Protein AF-A0A255SXK6-F1 (afdb_monomer)

Radius of gyration: 18.57 Å; Cα contacts (8 Å, |Δi|>4): 210; chains: 1; bounding box: 45×34×62 Å

Secondary structure (DSSP, 8-state):
---TTEEEEE--BTTB--GGGSHHHHT-TTTT------HHHHHHHTTSTT-GGGGGEEEETTEEEETTSPPPTT--GGG--EEEEEHHHHHHHHHHHHHHTT-HHHHHHHHHHHHHHH-TTSPPPPS---TT-------SSS-------------

Sequence (155 aa):
MNKGEVLFEIVNTTDDSPGKESLGRLHSPSGYKDICLTSSFYALLNEDPADVRLQLLEYSSKRAFVKKYQPQDGEDIMDANIPLIRLSEAYLNAAEAAVKTGDNVSAAKYLNAIVSRANPDSSAVPTRLSRGFSFHPKVRCGIVAWCATIRNTVP

Foldseek 3Di:
DPCPWQPDKDAFDPVRFPPLPAPLQCQDPVHPVPDFDDPVVVVVVVVDVQFPQVVQWDDDDPTTGGVPQDDDVPGDSRRGMDRPDTNLVVLVVQLVVCVVVVNLVSNLVSVQVNVCVRPVPDDRDDSDPDPPQDQPQPPDPDDRDGDGDDDDDDD

Structure (mmCIF, 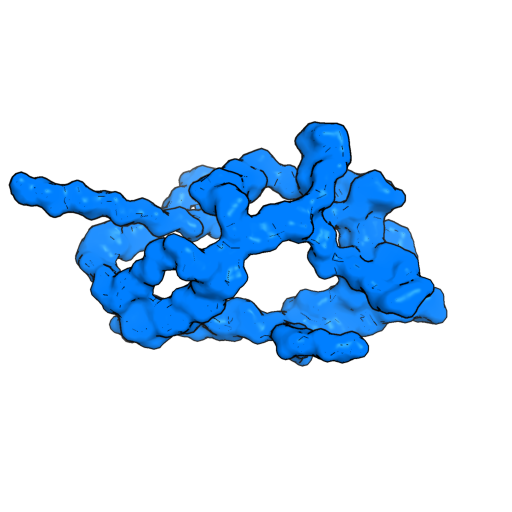N/CA/C/O backbone):
data_AF-A0A255SXK6-F1
#
_entry.id   AF-A0A255SXK6-F1
#
loop_
_atom_site.group_PDB
_atom_site.id
_atom_site.type_symbol
_atom_site.label_atom_id
_atom_site.label_alt_id
_atom_site.label_comp_id
_atom_site.label_asym_id
_atom_site.label_entity_id
_atom_site.label_seq_id
_atom_site.pdbx_PDB_ins_code
_atom_site.Cartn_x
_atom_site.Cartn_y
_atom_site.Cartn_z
_atom_site.occupancy
_atom_site.B_iso_or_equiv
_atom_site.auth_seq_id
_atom_site.auth_comp_id
_atom_site.auth_asym_id
_atom_site.auth_atom_id
_atom_site.pdbx_PDB_model_num
ATOM 1 N N . MET A 1 1 ? -1.942 -12.628 -12.446 1.00 46.41 1 MET A N 1
ATOM 2 C CA . MET A 1 1 ? -2.054 -11.634 -11.356 1.00 46.41 1 MET A CA 1
ATOM 3 C C . MET A 1 1 ? -3.493 -11.597 -10.848 1.00 46.41 1 MET A C 1
ATOM 5 O O . MET A 1 1 ? -4.373 -11.134 -11.564 1.00 46.41 1 MET A O 1
ATOM 9 N N . ASN A 1 2 ? -3.769 -12.136 -9.655 1.00 54.50 2 ASN A N 1
ATOM 10 C CA . ASN A 1 2 ? -5.079 -11.948 -9.025 1.00 54.50 2 ASN A CA 1
ATOM 11 C C . ASN A 1 2 ? -5.169 -10.486 -8.580 1.00 54.50 2 ASN A C 1
ATOM 13 O O . ASN A 1 2 ? -4.519 -10.102 -7.613 1.00 54.50 2 ASN A O 1
ATOM 17 N N . LYS A 1 3 ? -5.949 -9.671 -9.300 1.00 65.44 3 LYS A N 1
ATOM 18 C CA . LYS A 1 3 ? -6.040 -8.215 -9.078 1.00 65.44 3 LYS A CA 1
ATOM 19 C C . LYS A 1 3 ? -6.596 -7.818 -7.702 1.00 65.44 3 LYS A C 1
ATOM 21 O O . LYS A 1 3 ? -6.504 -6.652 -7.330 1.00 65.44 3 LYS A O 1
ATOM 26 N N . GLY A 1 4 ? -7.119 -8.780 -6.934 1.00 85.38 4 GLY A N 1
ATOM 27 C CA . GLY A 1 4 ? -7.458 -8.643 -5.517 1.00 85.38 4 GLY A CA 1
ATOM 28 C C . GLY A 1 4 ? -8.404 -7.474 -5.242 1.00 85.38 4 GLY A C 1
ATOM 29 O O . GLY A 1 4 ? -9.612 -7.603 -5.406 1.00 85.38 4 GLY A O 1
ATOM 30 N N . GLU A 1 5 ? -7.841 -6.340 -4.817 1.00 92.75 5 GLU A N 1
ATOM 31 C CA . GLU A 1 5 ? -8.562 -5.128 -4.406 1.00 92.75 5 GLU A CA 1
ATOM 32 C C . GLU A 1 5 ? -8.451 -3.937 -5.381 1.00 92.75 5 GLU A C 1
ATOM 34 O O . GLU A 1 5 ? -8.935 -2.852 -5.057 1.00 92.75 5 GLU A O 1
ATOM 39 N N . VAL A 1 6 ? -7.799 -4.076 -6.538 1.00 94.31 6 VAL A N 1
ATOM 40 C CA . VAL A 1 6 ? -7.602 -2.961 -7.482 1.00 94.31 6 VAL A CA 1
ATOM 41 C C . VAL A 1 6 ? -8.828 -2.805 -8.387 1.00 94.31 6 VAL A C 1
ATOM 43 O O . VAL A 1 6 ? -9.173 -3.719 -9.130 1.00 94.31 6 VAL A O 1
ATOM 46 N N . LEU A 1 7 ? -9.486 -1.642 -8.319 1.00 94.44 7 LEU A N 1
ATOM 47 C CA . LEU A 1 7 ? -10.679 -1.311 -9.112 1.00 94.44 7 LEU A CA 1
ATOM 48 C C . LEU A 1 7 ? -10.321 -0.577 -10.408 1.00 94.44 7 LEU A C 1
ATOM 50 O O . LEU A 1 7 ? -10.966 -0.787 -11.431 1.00 94.44 7 LEU A O 1
ATOM 54 N N . PHE A 1 8 ? -9.293 0.271 -10.364 1.00 95.44 8 PHE A N 1
ATOM 55 C CA . PHE A 1 8 ? -8.752 0.949 -11.537 1.00 95.44 8 PHE A CA 1
ATOM 56 C C . PHE A 1 8 ? -7.228 1.021 -11.449 1.00 95.44 8 PHE A C 1
ATOM 58 O O . PHE A 1 8 ? -6.671 1.336 -10.395 1.00 95.44 8 PHE A O 1
ATOM 65 N N . GLU A 1 9 ? -6.567 0.709 -12.557 1.00 94.62 9 GLU A N 1
ATOM 66 C CA . GLU A 1 9 ? -5.125 0.511 -12.659 1.00 94.62 9 GLU A CA 1
ATOM 67 C C . GLU A 1 9 ? -4.628 1.120 -13.970 1.00 94.62 9 GLU A C 1
ATOM 69 O O . GLU A 1 9 ? -5.223 0.870 -15.019 1.00 94.62 9 GLU A O 1
ATOM 74 N N . ILE A 1 10 ? -3.542 1.892 -13.913 1.00 94.75 10 ILE A N 1
ATOM 75 C CA . ILE A 1 10 ? -2.784 2.261 -15.113 1.00 94.75 10 ILE A CA 1
ATOM 76 C C . ILE A 1 10 ? -1.810 1.123 -15.381 1.00 94.75 10 ILE A C 1
ATOM 78 O O . ILE A 1 10 ? -1.005 0.785 -14.506 1.00 94.75 10 ILE A O 1
ATOM 82 N N . VAL A 1 11 ? -1.934 0.531 -16.568 1.00 94.00 11 VAL A N 1
ATOM 83 C CA . VAL A 1 11 ? -1.091 -0.578 -16.998 1.00 94.00 11 VAL A CA 1
ATOM 84 C C . VAL A 1 11 ? 0.132 -0.024 -17.709 1.00 94.00 11 VAL A C 1
ATOM 86 O O . VAL A 1 11 ? -0.016 0.678 -18.703 1.00 94.00 11 VAL A O 1
ATOM 89 N N . ASN A 1 12 ? 1.305 -0.359 -17.193 1.00 93.75 12 ASN A N 1
ATOM 90 C CA . ASN A 1 12 ? 2.591 -0.112 -17.826 1.00 93.75 12 ASN A CA 1
ATOM 91 C C . ASN A 1 12 ? 3.160 -1.464 -18.265 1.00 93.75 12 ASN A C 1
ATOM 93 O O . ASN A 1 12 ? 2.879 -2.484 -17.635 1.00 93.75 12 ASN A O 1
ATOM 97 N N . THR A 1 13 ? 3.919 -1.468 -19.356 1.00 92.25 13 THR A N 1
ATOM 98 C CA . THR A 1 13 ? 4.619 -2.661 -19.850 1.00 92.25 13 THR A CA 1
ATOM 99 C C . THR A 1 13 ? 6.007 -2.263 -20.319 1.00 92.25 13 THR A C 1
ATOM 101 O O . THR A 1 13 ? 6.249 -1.086 -20.578 1.00 92.25 13 THR A O 1
ATOM 104 N N . THR A 1 14 ? 6.909 -3.223 -20.499 1.00 91.50 14 THR A N 1
ATOM 105 C CA . THR A 1 14 ? 8.251 -2.920 -21.027 1.00 91.50 14 THR A CA 1
ATOM 106 C C . THR A 1 14 ? 8.232 -2.284 -22.427 1.00 91.50 14 THR A C 1
ATOM 108 O O . THR A 1 14 ? 9.083 -1.445 -22.723 1.00 91.50 14 THR A O 1
ATOM 111 N N . ASP A 1 15 ? 7.250 -2.621 -23.272 1.00 91.94 15 ASP A N 1
ATOM 112 C CA . ASP A 1 15 ? 7.115 -2.048 -24.621 1.00 91.94 15 ASP A CA 1
ATOM 113 C C . ASP A 1 15 ? 6.484 -0.640 -24.621 1.00 91.94 15 ASP A C 1
ATOM 115 O O . ASP A 1 15 ? 6.718 0.142 -25.543 1.00 91.94 15 ASP A O 1
ATOM 119 N N . ASP A 1 16 ? 5.717 -0.303 -23.581 1.00 91.50 16 ASP A N 1
ATOM 120 C CA . ASP A 1 16 ? 5.080 1.005 -23.372 1.00 91.50 16 ASP A CA 1
ATOM 121 C C . ASP A 1 16 ? 5.450 1.543 -21.984 1.00 91.50 16 ASP A C 1
ATOM 123 O O . ASP A 1 16 ? 4.630 1.660 -21.066 1.00 91.50 16 ASP A O 1
ATOM 127 N N . SER A 1 17 ? 6.756 1.756 -21.809 1.00 91.50 17 SER A N 1
ATOM 128 C CA . SER A 1 17 ? 7.339 2.090 -20.517 1.00 91.50 17 SER A CA 1
ATOM 129 C C . SER A 1 17 ? 7.187 3.582 -20.196 1.00 91.50 17 SER A C 1
ATOM 131 O O . SER A 1 17 ? 7.582 4.434 -21.001 1.00 91.50 17 SER A O 1
ATOM 133 N N . PRO A 1 18 ? 6.754 3.942 -18.972 1.00 92.75 18 PRO A N 1
ATOM 134 C CA . PRO A 1 18 ? 6.781 5.325 -18.490 1.00 92.75 18 PRO A CA 1
ATOM 135 C C . PRO A 1 18 ? 8.211 5.844 -18.234 1.00 92.75 18 PRO A C 1
ATOM 137 O O . PRO A 1 18 ? 8.402 7.024 -17.929 1.00 92.75 18 PRO A O 1
ATOM 140 N N . GLY A 1 19 ? 9.232 4.988 -18.338 1.00 92.38 19 GLY A N 1
ATOM 141 C CA . GLY A 1 19 ? 10.626 5.370 -18.170 1.00 92.38 19 GLY A CA 1
ATOM 142 C C . GLY A 1 19 ? 11.040 5.582 -16.711 1.00 92.38 19 GLY A C 1
ATOM 143 O O . GLY A 1 19 ? 10.383 5.174 -15.756 1.00 92.38 19 GLY A O 1
ATOM 144 N N . LYS A 1 20 ? 12.187 6.239 -16.522 1.00 92.44 20 LYS A N 1
ATOM 145 C CA . LYS A 1 20 ? 12.849 6.342 -15.208 1.00 92.44 20 LYS A CA 1
ATOM 146 C C . LYS A 1 20 ? 12.164 7.291 -14.221 1.00 92.44 20 LYS A C 1
ATOM 148 O O . LYS A 1 20 ? 12.500 7.251 -13.045 1.00 92.44 20 LYS A O 1
ATOM 153 N N . GLU A 1 21 ? 11.209 8.094 -14.676 1.00 94.19 21 GLU A N 1
ATOM 154 C CA . GLU A 1 21 ? 10.413 8.989 -13.822 1.00 94.19 21 GLU A CA 1
ATOM 155 C C . GLU A 1 21 ? 9.117 8.326 -13.326 1.00 94.19 21 GLU A C 1
ATOM 157 O O . GLU A 1 21 ? 8.226 8.988 -12.792 1.00 94.19 21 GLU A O 1
ATOM 162 N N . SER A 1 22 ? 8.974 7.010 -13.501 1.00 94.69 22 SER A N 1
ATOM 163 C CA . SER A 1 22 ? 7.812 6.290 -13.000 1.00 94.69 22 SER A CA 1
ATOM 164 C C . SER A 1 22 ? 7.793 6.207 -11.474 1.00 94.69 22 SER A C 1
ATOM 166 O O . SER A 1 22 ? 8.823 6.253 -10.792 1.00 94.69 22 SER A O 1
ATOM 168 N N . LEU A 1 23 ? 6.598 6.028 -10.909 1.00 94.31 23 LEU A N 1
ATOM 169 C CA . LEU A 1 23 ? 6.417 5.985 -9.458 1.00 94.31 23 LEU A CA 1
ATOM 170 C C . LEU A 1 23 ? 7.216 4.859 -8.788 1.00 94.31 23 LEU A C 1
ATOM 172 O O . LEU A 1 23 ? 7.717 5.058 -7.680 1.00 94.31 23 LEU A O 1
ATOM 176 N N . GLY A 1 24 ? 7.398 3.719 -9.463 1.00 93.94 24 GLY A N 1
ATOM 177 C CA . GLY A 1 24 ? 8.253 2.640 -8.972 1.00 93.94 24 GLY A CA 1
ATOM 178 C C . GLY A 1 24 ? 9.709 3.068 -8.839 1.00 93.94 24 GLY A C 1
ATOM 179 O O . GLY A 1 24 ? 10.320 2.871 -7.786 1.00 93.94 24 GLY A O 1
ATOM 180 N N . ARG A 1 25 ? 10.263 3.739 -9.854 1.00 93.69 25 ARG A N 1
ATOM 181 C CA . ARG A 1 25 ? 11.657 4.197 -9.830 1.00 93.69 25 ARG A CA 1
ATOM 182 C C . ARG A 1 25 ? 11.882 5.348 -8.846 1.00 93.69 25 ARG A C 1
ATOM 184 O O . ARG A 1 25 ? 12.897 5.355 -8.145 1.00 93.69 25 ARG A O 1
ATOM 191 N N . LEU A 1 26 ? 10.931 6.276 -8.741 1.00 95.69 26 LEU A N 1
ATOM 192 C CA . LEU A 1 26 ? 10.986 7.405 -7.804 1.00 95.69 26 LEU A CA 1
ATOM 193 C C . LEU A 1 26 ? 10.940 6.955 -6.335 1.00 95.69 26 LEU A C 1
ATOM 195 O O . LEU A 1 26 ? 11.592 7.557 -5.481 1.00 95.69 26 LEU A O 1
ATOM 199 N N . HIS A 1 27 ? 10.184 5.892 -6.041 1.00 94.44 27 HIS A N 1
ATOM 200 C CA . HIS A 1 27 ? 10.035 5.331 -4.694 1.00 94.44 27 HIS A CA 1
ATOM 201 C C . HIS A 1 27 ? 11.050 4.226 -4.379 1.00 94.44 27 HIS A C 1
ATOM 203 O O . HIS A 1 27 ? 10.986 3.648 -3.301 1.00 94.44 27 HIS A O 1
ATOM 209 N N . SER A 1 28 ? 11.976 3.892 -5.279 1.00 93.25 28 SER A N 1
ATOM 210 C CA . SER A 1 28 ? 12.915 2.790 -5.055 1.00 93.25 28 SER A CA 1
ATOM 211 C C . SER A 1 28 ? 14.255 3.274 -4.495 1.00 93.25 28 SER A C 1
ATOM 213 O O . SER A 1 28 ? 14.850 4.207 -5.047 1.00 93.25 28 SER A O 1
ATOM 215 N N . PRO A 1 29 ? 14.829 2.586 -3.489 1.00 92.19 29 PRO A N 1
ATOM 216 C CA . PRO A 1 29 ? 16.207 2.824 -3.076 1.00 92.19 29 PRO A CA 1
ATOM 217 C C . PRO A 1 29 ? 17.240 2.384 -4.124 1.00 92.19 29 PRO A C 1
ATOM 219 O O . PRO A 1 29 ? 18.380 2.837 -4.077 1.00 92.19 29 PRO A O 1
ATOM 222 N N . SER A 1 30 ? 16.871 1.536 -5.085 1.00 90.06 30 SER A N 1
ATOM 223 C CA . SER A 1 30 ? 17.692 1.230 -6.270 1.00 90.06 30 SER A CA 1
ATOM 224 C C . SER A 1 30 ? 17.395 2.138 -7.473 1.00 90.06 30 SER A C 1
ATOM 226 O O . SER A 1 30 ? 18.050 2.024 -8.510 1.00 90.06 30 SER A O 1
ATOM 228 N N . GLY A 1 31 ? 16.416 3.039 -7.337 1.00 91.12 31 GLY A N 1
ATOM 229 C CA . GLY A 1 31 ? 16.034 4.036 -8.331 1.00 91.12 31 GLY A CA 1
ATOM 230 C C . GLY A 1 31 ? 16.576 5.427 -8.009 1.00 91.12 31 GLY A C 1
ATOM 231 O O . GLY A 1 31 ? 1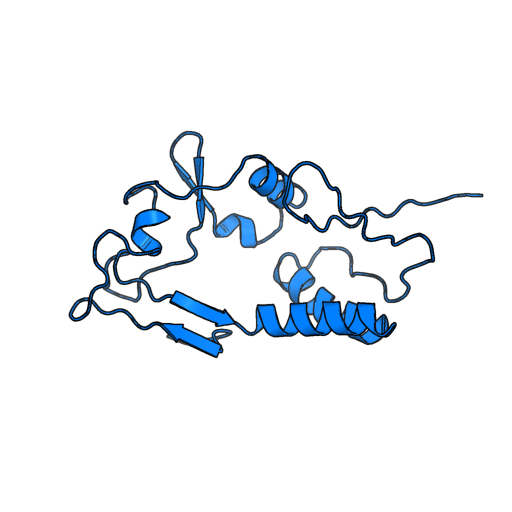7.733 5.563 -7.608 1.00 91.12 31 GLY A O 1
ATOM 232 N N . TYR A 1 32 ? 15.753 6.461 -8.199 1.00 93.69 32 TYR A N 1
ATOM 233 C CA . TYR A 1 32 ? 16.177 7.852 -7.987 1.00 93.69 32 TYR A CA 1
ATOM 234 C C . TYR A 1 32 ? 16.157 8.302 -6.528 1.00 93.69 32 TYR A C 1
ATOM 236 O O . TYR A 1 32 ? 16.842 9.261 -6.188 1.00 93.69 32 TYR A O 1
ATOM 244 N N . LYS A 1 33 ? 15.476 7.566 -5.637 1.00 93.19 33 LYS A N 1
ATOM 245 C CA . LYS A 1 33 ? 15.378 7.895 -4.201 1.00 93.19 33 LYS A CA 1
ATOM 246 C C . LYS A 1 33 ? 14.715 9.251 -3.921 1.00 93.19 33 LYS A C 1
ATOM 248 O O . LYS A 1 33 ? 14.989 9.854 -2.877 1.00 93.19 33 LYS A O 1
ATOM 253 N N . ASP A 1 34 ? 13.849 9.703 -4.820 1.00 94.44 34 ASP A N 1
ATOM 254 C CA . ASP A 1 34 ? 13.257 11.040 -4.769 1.00 94.44 34 ASP A CA 1
ATOM 255 C C . ASP A 1 34 ? 12.132 11.149 -3.745 1.00 94.44 34 ASP A C 1
ATOM 257 O O . ASP A 1 34 ? 11.985 12.179 -3.087 1.00 94.44 34 ASP A O 1
ATOM 261 N N . ILE A 1 35 ? 11.353 10.078 -3.570 1.00 94.69 35 ILE A N 1
ATOM 262 C CA . ILE A 1 35 ? 10.182 10.091 -2.695 1.00 94.69 35 ILE A CA 1
ATOM 263 C C . ILE A 1 35 ? 10.378 9.078 -1.569 1.00 94.69 35 ILE A C 1
ATOM 265 O O . ILE A 1 35 ? 10.375 7.867 -1.781 1.00 94.69 35 ILE A O 1
ATOM 269 N N . CYS A 1 36 ? 10.535 9.587 -0.347 1.00 95.31 36 CYS A N 1
ATOM 270 C CA . CYS A 1 36 ? 10.664 8.796 0.875 1.00 95.31 36 CYS A CA 1
ATOM 271 C C . CYS A 1 36 ? 9.678 9.268 1.953 1.00 95.31 36 CYS A C 1
ATOM 273 O O . CYS A 1 36 ? 9.106 10.356 1.865 1.00 95.31 36 CYS A O 1
ATOM 275 N N . LEU A 1 37 ? 9.489 8.459 2.996 1.00 95.44 37 LEU A N 1
ATOM 276 C CA . LEU A 1 37 ? 8.622 8.814 4.118 1.00 95.44 37 LEU A CA 1
ATOM 277 C C . LEU A 1 37 ? 9.169 10.018 4.889 1.00 95.44 37 LEU A C 1
ATOM 279 O O . LEU A 1 37 ? 10.378 10.173 5.076 1.00 95.44 37 LEU A O 1
ATOM 283 N N . THR A 1 38 ? 8.252 10.823 5.421 1.00 96.31 38 THR A N 1
ATOM 284 C CA . THR A 1 38 ? 8.571 11.803 6.459 1.00 96.31 38 THR A CA 1
ATOM 285 C C . THR A 1 38 ? 8.732 11.109 7.809 1.00 96.31 38 THR A C 1
ATOM 287 O O . THR A 1 38 ? 8.100 10.086 8.087 1.00 96.31 38 THR A O 1
ATOM 290 N N . SER A 1 39 ? 9.525 11.704 8.702 1.00 94.38 39 SER A N 1
ATOM 291 C CA . SER A 1 39 ? 9.718 11.165 10.053 1.00 94.38 39 SER A CA 1
ATOM 292 C C . SER A 1 39 ? 8.413 11.078 10.850 1.00 94.38 39 SER A C 1
ATOM 294 O O . SER A 1 39 ? 8.261 10.174 11.663 1.00 94.38 39 SER A O 1
ATOM 296 N N . SER A 1 40 ? 7.459 11.989 10.617 1.00 96.50 40 SER A N 1
ATOM 297 C CA . SER A 1 40 ? 6.156 11.969 11.290 1.00 96.50 40 SER A CA 1
ATOM 298 C C . SER A 1 40 ? 5.291 10.794 10.846 1.00 96.50 40 SER A C 1
ATOM 300 O O . SER A 1 40 ? 4.684 10.143 11.688 1.00 96.50 40 SER A O 1
ATOM 302 N N . PHE A 1 41 ? 5.258 10.492 9.546 1.00 95.44 41 PHE A N 1
ATOM 303 C CA . PHE A 1 41 ? 4.508 9.345 9.043 1.00 95.44 41 PHE A CA 1
ATOM 304 C C . PHE A 1 41 ? 5.173 8.022 9.434 1.00 95.44 41 PHE A C 1
ATOM 306 O O . PHE A 1 41 ? 4.487 7.076 9.807 1.00 95.44 41 PHE A O 1
ATOM 313 N N . TYR A 1 42 ? 6.508 7.977 9.435 1.00 94.00 42 TYR A N 1
ATOM 314 C CA . TYR A 1 42 ? 7.249 6.839 9.976 1.00 94.00 42 TYR A CA 1
ATOM 315 C C . TYR A 1 42 ? 6.927 6.607 11.459 1.00 94.00 42 TYR A C 1
ATOM 317 O O . T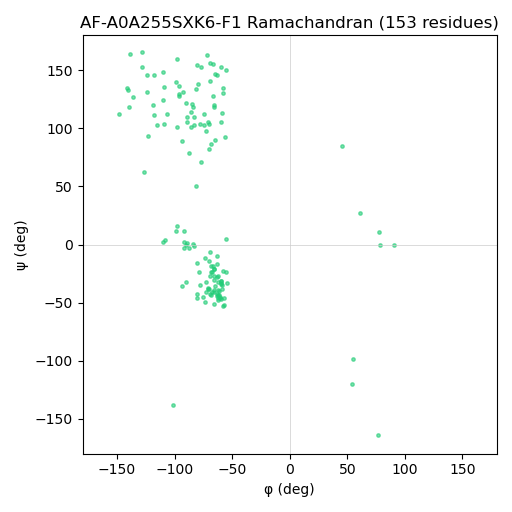YR A 1 42 ? 6.629 5.481 11.844 1.00 94.00 42 TYR A O 1
ATOM 325 N N . ALA A 1 43 ? 6.929 7.660 12.284 1.00 95.25 43 ALA A N 1
ATOM 326 C CA . ALA A 1 43 ? 6.574 7.553 13.698 1.00 95.25 43 ALA A CA 1
ATOM 327 C C . ALA A 1 43 ? 5.128 7.071 13.895 1.00 95.25 43 ALA A C 1
ATOM 329 O O . ALA A 1 43 ? 4.913 6.175 14.700 1.00 95.25 43 ALA A O 1
ATOM 330 N N . LEU A 1 44 ? 4.176 7.601 13.114 1.00 94.12 44 LEU A N 1
ATOM 331 C CA . LEU A 1 44 ? 2.773 7.172 13.138 1.00 94.12 44 LEU A CA 1
ATOM 332 C C . LEU A 1 44 ? 2.633 5.674 12.851 1.00 94.12 44 LEU A C 1
ATOM 334 O O . LEU A 1 44 ? 1.912 4.978 13.554 1.00 94.12 44 LEU A O 1
ATOM 338 N N . LEU A 1 45 ? 3.324 5.168 11.828 1.00 93.69 45 LEU A N 1
ATOM 339 C CA . LEU A 1 45 ? 3.232 3.755 11.463 1.00 93.69 45 LEU A CA 1
ATOM 340 C C . LEU A 1 45 ? 3.872 2.837 12.519 1.00 93.69 45 LEU A C 1
ATOM 342 O O . LEU A 1 45 ? 3.452 1.700 12.669 1.00 93.69 45 LEU A O 1
ATOM 346 N N . ASN A 1 46 ? 4.855 3.340 13.271 1.00 93.31 46 ASN A N 1
ATOM 347 C CA . ASN A 1 46 ? 5.501 2.611 14.366 1.00 93.31 46 ASN A CA 1
ATOM 348 C C . ASN A 1 46 ? 4.735 2.684 15.701 1.00 93.31 46 ASN A C 1
ATOM 350 O O . ASN A 1 46 ? 5.180 2.073 16.671 1.00 93.31 46 ASN A O 1
ATOM 354 N N . GLU A 1 47 ? 3.602 3.397 15.779 1.00 94.25 47 GLU A N 1
ATOM 355 C CA . GLU A 1 47 ? 2.711 3.327 16.951 1.00 94.25 47 GLU A CA 1
ATOM 356 C C . GLU A 1 47 ? 2.135 1.910 17.132 1.00 94.25 47 GLU A C 1
ATOM 358 O O . GLU A 1 47 ? 1.885 1.496 18.262 1.00 94.25 47 GLU A O 1
ATOM 363 N N . ASP A 1 48 ? 1.990 1.157 16.035 1.00 93.19 48 ASP A N 1
ATOM 364 C CA . ASP A 1 48 ? 1.627 -0.262 16.024 1.00 93.19 48 ASP A CA 1
ATOM 365 C C . ASP A 1 48 ? 2.697 -1.094 15.286 1.00 93.19 48 ASP A C 1
ATOM 367 O O . ASP A 1 48 ? 2.639 -1.248 14.064 1.00 93.19 48 ASP A O 1
ATOM 371 N N . PRO A 1 49 ? 3.687 -1.660 16.003 1.00 93.31 49 PRO A N 1
ATOM 372 C CA . PRO A 1 49 ? 4.747 -2.468 15.397 1.00 93.31 49 PRO A CA 1
ATOM 373 C C . PRO A 1 49 ? 4.265 -3.753 14.708 1.00 93.31 49 PRO A C 1
ATOM 375 O O . PRO A 1 49 ? 5.025 -4.342 13.939 1.00 93.31 49 PRO A O 1
ATOM 378 N N . ALA A 1 50 ? 3.042 -4.213 14.996 1.00 94.31 50 ALA A N 1
ATOM 379 C CA . ALA A 1 50 ? 2.452 -5.401 14.383 1.00 94.31 50 ALA A CA 1
ATOM 380 C C . ALA A 1 50 ? 1.664 -5.079 13.098 1.00 94.31 50 ALA A C 1
ATOM 382 O O . ALA A 1 50 ? 1.148 -5.989 12.449 1.00 94.31 50 ALA A O 1
ATOM 383 N N . ASP A 1 51 ? 1.595 -3.806 12.695 1.00 95.06 51 ASP A N 1
ATOM 384 C CA . ASP A 1 51 ? 0.929 -3.395 11.465 1.00 95.06 51 ASP A CA 1
ATOM 385 C C . ASP A 1 51 ? 1.651 -3.944 10.225 1.00 95.06 51 ASP A C 1
ATOM 387 O O . ASP A 1 51 ? 2.796 -3.594 9.919 1.00 95.06 51 ASP A O 1
ATOM 391 N N . VAL A 1 52 ? 0.947 -4.765 9.443 1.00 95.75 52 VAL A N 1
ATOM 392 C CA . VAL A 1 52 ? 1.471 -5.375 8.213 1.00 95.75 52 VAL A CA 1
ATOM 393 C C . VAL A 1 52 ? 1.945 -4.336 7.189 1.00 95.75 52 VAL A C 1
ATOM 395 O O . VAL A 1 52 ? 2.796 -4.631 6.352 1.00 95.75 52 VAL A O 1
ATOM 398 N N . ARG A 1 53 ? 1.451 -3.090 7.245 1.00 95.56 53 ARG A N 1
ATOM 399 C CA . ARG A 1 53 ? 1.871 -2.008 6.339 1.00 95.56 53 ARG A CA 1
ATOM 400 C C . ARG A 1 53 ? 3.335 -1.616 6.537 1.00 95.56 53 ARG A C 1
ATOM 402 O O . ARG A 1 53 ? 3.927 -1.092 5.595 1.00 95.56 53 ARG A O 1
ATOM 409 N N . LEU A 1 54 ? 3.944 -1.916 7.688 1.00 95.44 54 LEU A N 1
ATOM 410 C CA . LEU A 1 54 ? 5.389 -1.759 7.895 1.00 95.44 54 LEU A CA 1
ATOM 411 C C . LEU A 1 54 ? 6.210 -2.650 6.947 1.00 95.44 54 LEU A C 1
ATOM 413 O O . LEU A 1 54 ? 7.318 -2.273 6.573 1.00 95.44 54 LEU A O 1
ATOM 417 N N . GLN A 1 55 ? 5.657 -3.778 6.486 1.00 95.06 55 GLN A N 1
ATOM 418 C CA . GLN A 1 55 ? 6.307 -4.670 5.513 1.00 95.06 55 GLN A CA 1
ATOM 419 C C . GLN A 1 55 ? 6.395 -4.060 4.104 1.00 95.06 55 GLN A C 1
ATOM 421 O O . GLN A 1 55 ? 7.138 -4.555 3.260 1.00 95.06 55 GLN A O 1
ATOM 426 N N . LEU A 1 56 ? 5.656 -2.975 3.839 1.00 94.06 56 LEU A N 1
ATOM 427 C CA . LEU A 1 56 ? 5.751 -2.216 2.590 1.00 94.06 56 LEU A CA 1
ATOM 428 C C . LEU A 1 56 ? 6.891 -1.192 2.612 1.00 94.06 56 LEU A C 1
ATOM 430 O O . LEU A 1 56 ? 7.050 -0.458 1.638 1.00 94.06 56 LEU A O 1
ATOM 434 N N . LEU A 1 57 ? 7.655 -1.094 3.702 1.00 95.00 57 LEU A N 1
ATOM 435 C CA . LEU A 1 57 ? 8.782 -0.178 3.794 1.00 95.00 57 LEU A CA 1
ATOM 436 C C . LEU A 1 57 ? 10.084 -0.861 3.388 1.00 95.00 57 LEU A C 1
ATOM 438 O O . LEU A 1 57 ? 10.432 -1.929 3.884 1.00 95.00 57 LEU A O 1
ATOM 442 N N . GLU A 1 58 ? 10.835 -0.193 2.522 1.00 94.38 58 GLU A N 1
ATOM 443 C CA . GLU A 1 58 ? 12.198 -0.563 2.174 1.00 94.38 58 GLU A CA 1
ATOM 444 C C . GLU A 1 58 ? 13.170 0.467 2.752 1.00 94.38 58 GLU A C 1
ATOM 446 O O . GLU A 1 58 ? 13.045 1.674 2.525 1.00 94.38 58 GLU A O 1
ATOM 451 N N . TYR A 1 59 ? 14.133 -0.002 3.539 1.00 93.31 59 TYR A N 1
ATOM 452 C CA . TYR A 1 59 ? 15.061 0.861 4.261 1.00 93.31 59 TYR A CA 1
ATOM 453 C C . TYR A 1 59 ? 16.364 1.015 3.486 1.00 93.31 59 TYR A C 1
ATOM 455 O O . TYR A 1 59 ? 17.003 0.034 3.111 1.00 93.31 59 TYR A O 1
ATOM 463 N N . SER A 1 60 ? 16.800 2.257 3.286 1.00 93.25 60 SER A N 1
ATOM 464 C CA . SER A 1 60 ? 18.107 2.549 2.704 1.00 93.25 60 SER A CA 1
ATOM 465 C C . SER A 1 60 ? 18.751 3.722 3.425 1.00 93.25 60 SER A C 1
ATOM 467 O O . SER A 1 60 ? 18.230 4.842 3.441 1.00 93.25 60 SER A O 1
ATOM 469 N N . SER A 1 61 ? 19.909 3.462 4.038 1.00 89.12 61 SER A N 1
ATOM 470 C CA . SER A 1 61 ? 20.594 4.418 4.911 1.00 89.12 61 SER A CA 1
ATOM 471 C C . SER A 1 61 ? 19.652 4.925 6.021 1.00 89.12 61 SER A C 1
ATOM 473 O O . SER A 1 61 ? 19.156 4.128 6.809 1.00 89.12 61 SER A O 1
ATOM 475 N N . LYS A 1 62 ? 19.395 6.235 6.097 1.00 90.56 62 LYS A N 1
ATOM 476 C CA . LYS A 1 62 ? 18.516 6.875 7.093 1.00 90.56 62 LYS A CA 1
ATOM 477 C C . LYS A 1 62 ? 17.098 7.158 6.573 1.00 90.56 62 LYS A C 1
ATOM 479 O O . LYS A 1 62 ? 16.407 8.000 7.140 1.00 90.56 62 LYS A O 1
ATOM 484 N N . ARG A 1 63 ? 16.684 6.537 5.463 1.00 92.94 63 ARG A N 1
ATOM 485 C CA . ARG A 1 63 ? 15.392 6.788 4.804 1.00 92.94 63 ARG A CA 1
ATOM 486 C C . ARG A 1 63 ? 14.593 5.497 4.650 1.00 92.94 63 ARG A C 1
ATOM 488 O O . ARG A 1 63 ? 15.166 4.434 4.418 1.00 92.94 63 ARG A O 1
ATOM 495 N N . ALA A 1 64 ? 13.274 5.627 4.746 1.00 95.50 64 ALA A N 1
ATOM 496 C CA . ALA A 1 64 ? 12.316 4.576 4.430 1.00 95.50 64 ALA A CA 1
ATOM 497 C C . ALA A 1 64 ? 11.570 4.941 3.142 1.00 95.50 64 ALA A C 1
ATOM 499 O O . ALA A 1 64 ? 11.136 6.082 2.970 1.00 95.50 64 ALA A O 1
ATOM 500 N N . PHE A 1 65 ? 11.423 3.968 2.257 1.00 95.81 65 PHE A N 1
ATOM 501 C CA . PHE A 1 65 ? 10.795 4.091 0.949 1.00 95.81 65 PHE A CA 1
ATOM 502 C C . PHE A 1 65 ? 9.563 3.191 0.874 1.00 95.81 65 PHE A C 1
ATOM 504 O O . PHE A 1 65 ? 9.552 2.119 1.473 1.00 95.81 65 PHE A O 1
ATOM 511 N N . VAL A 1 66 ? 8.514 3.611 0.162 1.00 95.44 66 VAL A N 1
ATOM 512 C CA . VAL A 1 66 ? 7.284 2.811 0.047 1.00 95.44 66 VAL A CA 1
ATOM 513 C C . VAL A 1 66 ? 7.386 1.863 -1.149 1.00 95.44 66 VAL A C 1
ATOM 515 O O . VAL A 1 66 ? 7.243 2.283 -2.296 1.00 95.44 66 VAL A O 1
ATOM 518 N N . LYS A 1 67 ? 7.504 0.563 -0.885 1.00 92.81 67 LYS A N 1
ATOM 519 C CA . LYS A 1 67 ? 7.510 -0.524 -1.876 1.00 92.81 67 LYS A CA 1
ATOM 520 C C . LYS A 1 67 ? 6.091 -0.916 -2.322 1.00 92.81 67 LYS A C 1
ATOM 522 O O . LYS A 1 67 ? 5.697 -2.083 -2.277 1.00 92.81 67 LYS A O 1
ATOM 527 N N . LYS A 1 68 ? 5.289 0.079 -2.715 1.00 92.88 68 LYS A N 1
ATOM 528 C CA . LYS A 1 68 ? 3.897 -0.113 -3.166 1.00 92.88 68 LYS A CA 1
ATOM 529 C C . LYS A 1 68 ? 3.785 -0.348 -4.672 1.00 92.88 68 LYS A C 1
ATOM 531 O O . LYS A 1 68 ? 2.903 -1.087 -5.092 1.00 92.88 68 LYS A O 1
ATOM 536 N N . TYR A 1 69 ? 4.670 0.257 -5.458 1.00 94.06 69 TYR A N 1
ATOM 537 C CA . TYR A 1 69 ? 4.746 0.067 -6.906 1.00 94.06 69 TYR A CA 1
ATOM 538 C C . TYR A 1 69 ? 5.758 -1.040 -7.187 1.00 94.06 69 TYR A C 1
ATOM 540 O O . TYR A 1 69 ? 6.960 -0.792 -7.265 1.00 94.06 69 TYR A O 1
ATOM 548 N N . GLN A 1 70 ? 5.269 -2.276 -7.211 1.00 92.06 70 GLN A N 1
ATOM 549 C CA . GLN A 1 70 ? 6.087 -3.452 -7.486 1.00 92.06 70 GLN A CA 1
ATOM 550 C C . GLN A 1 70 ? 5.922 -3.844 -8.952 1.00 92.06 70 GLN A C 1
ATOM 552 O O . GLN A 1 70 ? 4.797 -3.768 -9.453 1.00 92.06 70 GLN A O 1
ATOM 557 N N . PRO A 1 71 ? 7.012 -4.243 -9.626 1.00 92.19 71 PRO A N 1
ATOM 558 C CA . PRO A 1 71 ? 6.905 -4.745 -10.978 1.00 92.19 71 PRO A CA 1
ATOM 559 C C . PRO A 1 71 ? 6.152 -6.073 -11.006 1.00 92.19 71 PRO A C 1
ATOM 561 O O . PRO A 1 71 ? 6.101 -6.826 -10.030 1.00 92.19 71 PRO A O 1
ATOM 564 N N . GLN A 1 72 ? 5.575 -6.333 -12.161 1.00 90.88 72 GLN A N 1
ATOM 565 C CA . GLN A 1 72 ? 4.933 -7.551 -12.578 1.00 90.88 72 GLN A CA 1
ATOM 566 C C . GLN A 1 72 ? 6.027 -8.595 -12.815 1.00 90.88 72 GLN A C 1
ATOM 568 O O . GLN A 1 72 ? 7.214 -8.275 -12.930 1.00 90.88 72 GLN A O 1
ATOM 573 N N . ASP A 1 73 ? 5.637 -9.865 -12.872 1.00 89.38 73 ASP A N 1
ATOM 574 C CA . ASP A 1 73 ? 6.599 -10.952 -13.032 1.00 89.38 73 ASP A CA 1
ATOM 575 C C . ASP A 1 73 ? 7.416 -10.772 -14.323 1.00 89.38 73 ASP A C 1
ATOM 577 O O . ASP A 1 73 ? 6.886 -10.876 -15.427 1.00 89.38 73 ASP A O 1
ATOM 581 N N . GLY A 1 74 ? 8.719 -10.523 -14.166 1.00 88.19 74 GLY A N 1
ATOM 582 C CA . GLY A 1 74 ? 9.658 -10.345 -15.276 1.00 88.19 74 GLY A CA 1
ATOM 583 C C . GLY A 1 74 ? 9.844 -8.907 -15.770 1.00 88.19 74 GLY A C 1
ATOM 584 O O . GLY A 1 74 ? 10.663 -8.710 -16.663 1.00 88.19 74 GLY A O 1
ATOM 585 N N . GLU A 1 75 ? 9.155 -7.919 -15.191 1.00 91.31 75 GLU A N 1
ATOM 586 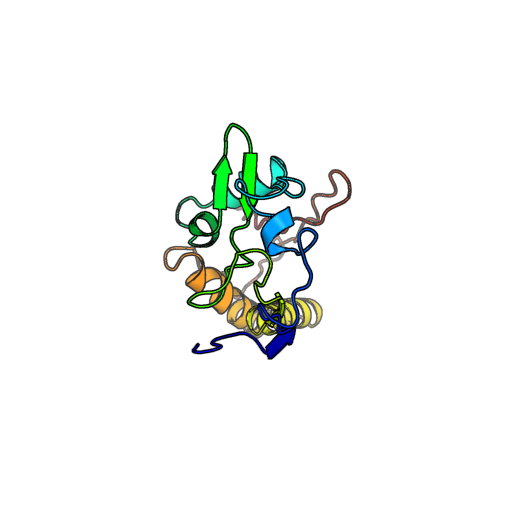C CA . GLU A 1 75 ? 9.290 -6.503 -15.566 1.00 91.31 75 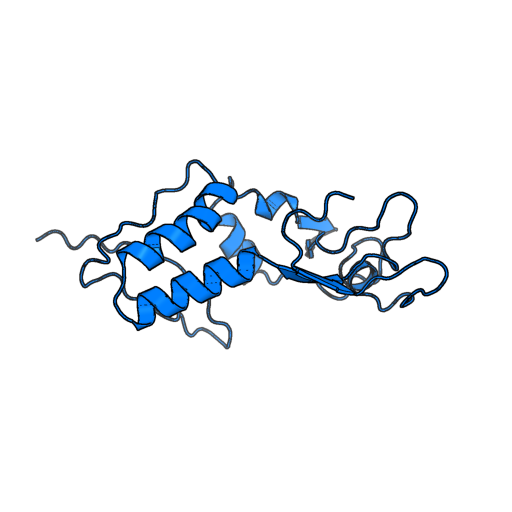GLU A CA 1
ATOM 587 C C . GLU A 1 75 ? 10.243 -5.735 -14.625 1.00 91.31 75 GLU A C 1
ATOM 589 O O . GLU A 1 75 ? 10.540 -6.166 -13.505 1.00 91.31 75 GLU A O 1
ATOM 594 N N . ASP A 1 76 ? 10.765 -4.591 -15.083 1.00 92.62 76 ASP A N 1
ATOM 595 C CA . ASP A 1 76 ? 11.587 -3.704 -14.249 1.00 92.62 76 ASP A CA 1
ATOM 596 C C . ASP A 1 76 ? 10.694 -2.839 -13.348 1.00 92.62 76 ASP A C 1
ATOM 598 O O . ASP A 1 76 ? 9.553 -2.523 -13.680 1.00 92.62 76 ASP A O 1
ATOM 602 N N . ILE A 1 77 ? 11.219 -2.389 -12.205 1.00 92.44 77 ILE A N 1
ATOM 603 C CA . ILE A 1 77 ? 10.502 -1.495 -11.283 1.00 92.44 77 ILE A CA 1
ATOM 604 C C . ILE A 1 77 ? 10.010 -0.203 -11.951 1.00 92.44 77 ILE A C 1
ATOM 606 O O . ILE A 1 77 ? 9.068 0.420 -11.458 1.00 92.44 77 ILE A O 1
ATOM 610 N N . MET A 1 78 ? 10.634 0.215 -13.055 1.00 92.75 78 MET A N 1
ATOM 611 C CA . MET A 1 78 ? 10.160 1.356 -13.827 1.00 92.75 78 MET A CA 1
ATOM 612 C C . MET A 1 78 ? 8.824 1.102 -14.545 1.00 92.75 78 MET A C 1
ATOM 614 O O . MET A 1 78 ? 8.078 2.057 -14.734 1.00 92.75 78 MET A O 1
ATOM 618 N N . ASP A 1 79 ? 8.470 -0.151 -14.819 1.00 95.12 79 ASP A N 1
ATOM 619 C CA . ASP A 1 79 ? 7.242 -0.551 -15.521 1.00 95.12 79 ASP A CA 1
ATOM 620 C C . ASP A 1 79 ? 6.132 -0.999 -14.555 1.00 95.12 79 ASP A C 1
ATOM 622 O O . ASP A 1 79 ? 5.100 -1.529 -14.959 1.00 95.12 79 ASP A O 1
ATOM 626 N N . ALA A 1 80 ? 6.301 -0.748 -13.254 1.00 94.38 80 ALA A N 1
ATOM 627 C CA . ALA A 1 80 ? 5.295 -1.091 -12.260 1.00 94.38 80 ALA A CA 1
ATOM 628 C C . ALA A 1 80 ? 3.947 -0.407 -12.557 1.00 94.38 80 ALA A C 1
ATOM 630 O O . ALA A 1 80 ? 3.867 0.816 -12.738 1.00 94.38 80 ALA A O 1
ATOM 631 N N . ASN A 1 81 ? 2.869 -1.193 -12.543 1.00 94.94 81 ASN A N 1
ATOM 632 C CA . ASN A 1 81 ? 1.506 -0.680 -12.642 1.00 94.94 81 ASN A CA 1
ATOM 633 C C . ASN A 1 81 ? 1.171 0.285 -11.499 1.00 94.94 81 ASN A C 1
ATOM 635 O O . ASN A 1 81 ? 1.665 0.176 -10.370 1.00 94.94 81 ASN A O 1
ATOM 639 N N . ILE A 1 82 ? 0.243 1.202 -11.775 1.00 95.25 82 ILE A N 1
ATOM 640 C CA . ILE A 1 82 ? -0.220 2.189 -10.798 1.00 95.25 82 ILE A CA 1
ATOM 641 C C . ILE A 1 82 ? -1.651 1.831 -10.378 1.00 95.25 82 ILE A C 1
ATOM 643 O O . ILE A 1 82 ? -2.591 2.099 -11.133 1.00 95.25 82 ILE A O 1
ATOM 647 N N . PRO A 1 83 ? -1.861 1.257 -9.176 1.00 93.94 83 PRO A N 1
ATOM 648 C CA . PRO A 1 83 ? -3.201 1.020 -8.654 1.00 93.94 83 PRO A CA 1
ATOM 649 C C . PRO A 1 83 ? -3.820 2.356 -8.232 1.00 93.94 83 PRO A C 1
ATOM 651 O O . PRO A 1 83 ? -3.545 2.864 -7.140 1.00 93.94 83 PRO A O 1
ATOM 654 N N . LEU A 1 84 ? -4.641 2.926 -9.113 1.00 94.31 84 LEU A N 1
ATOM 655 C CA . LEU A 1 84 ? -5.179 4.274 -8.965 1.00 94.31 84 LEU A CA 1
ATOM 656 C C . LEU A 1 84 ? -6.371 4.310 -8.008 1.00 94.31 84 LEU A C 1
ATOM 658 O O . LEU A 1 84 ? -6.400 5.142 -7.109 1.00 94.31 84 LEU A O 1
ATOM 662 N N . ILE A 1 85 ? -7.316 3.376 -8.158 1.00 95.25 85 ILE A N 1
ATOM 663 C CA . ILE A 1 85 ? -8.473 3.235 -7.262 1.00 95.25 85 ILE A CA 1
ATOM 664 C C . ILE A 1 85 ? -8.493 1.817 -6.708 1.00 95.25 85 ILE A C 1
ATOM 666 O O . ILE A 1 85 ? -8.387 0.838 -7.453 1.00 95.25 85 ILE A O 1
ATOM 670 N N . ARG A 1 86 ? -8.653 1.695 -5.388 1.00 95.31 86 ARG A N 1
ATOM 671 C CA . ARG A 1 86 ? -8.684 0.404 -4.688 1.00 95.31 86 ARG A CA 1
ATOM 672 C C . ARG A 1 86 ? -9.905 0.280 -3.794 1.00 95.31 86 ARG A C 1
ATOM 674 O O . ARG A 1 86 ? -10.376 1.259 -3.224 1.00 95.31 86 ARG A O 1
ATOM 681 N N . LEU A 1 87 ? -10.346 -0.952 -3.571 1.00 95.56 87 LEU A N 1
ATOM 682 C CA . LEU A 1 87 ? -11.476 -1.268 -2.705 1.00 95.56 87 LEU A CA 1
ATOM 683 C C . LEU A 1 87 ? -11.261 -0.773 -1.266 1.00 95.56 87 LEU A C 1
ATOM 685 O O . LEU A 1 87 ? -12.197 -0.290 -0.641 1.00 95.56 87 LEU A O 1
ATOM 689 N N . SER A 1 88 ? -10.020 -0.809 -0.767 1.00 96.06 88 SER A N 1
ATOM 690 C CA . SER A 1 88 ? -9.665 -0.246 0.543 1.00 96.06 88 SER A CA 1
ATOM 691 C C . SER A 1 88 ? -10.073 1.230 0.705 1.00 96.06 88 SER A C 1
ATOM 693 O O . SER A 1 88 ? -10.436 1.641 1.802 1.00 96.06 88 SER A O 1
ATOM 695 N N . GLU A 1 89 ? -10.041 2.024 -0.368 1.00 95.44 89 GLU A N 1
ATOM 696 C CA . GLU A 1 89 ? -10.495 3.419 -0.344 1.00 95.44 89 GLU A CA 1
ATOM 697 C C . GLU A 1 89 ? -12.021 3.512 -0.259 1.00 95.44 89 GLU A C 1
ATOM 699 O O . GLU A 1 89 ? -12.539 4.295 0.527 1.00 95.44 89 GLU A O 1
ATOM 704 N N . ALA A 1 90 ? -12.753 2.658 -0.980 1.00 96.50 90 ALA A N 1
ATOM 705 C CA . ALA A 1 90 ? -14.213 2.617 -0.898 1.00 96.50 90 ALA A CA 1
ATOM 706 C C . ALA A 1 90 ? -14.708 2.315 0.531 1.00 96.50 90 ALA A C 1
ATOM 708 O O . ALA A 1 90 ? -15.669 2.932 0.990 1.00 96.50 90 ALA A O 1
ATOM 709 N N . TYR A 1 91 ? -14.023 1.426 1.262 1.00 97.00 91 TYR A N 1
ATOM 710 C CA . TYR A 1 91 ? -14.304 1.169 2.681 1.00 97.00 91 TYR A CA 1
ATOM 711 C C . TYR A 1 91 ? -14.051 2.402 3.558 1.00 97.00 91 TYR A C 1
ATOM 713 O O . TYR A 1 91 ? -14.869 2.707 4.424 1.00 97.00 91 TYR A O 1
ATOM 721 N N . LEU A 1 92 ? -12.952 3.129 3.332 1.00 96.50 92 LEU A N 1
ATOM 722 C CA . LEU A 1 92 ? -12.642 4.350 4.082 1.00 96.50 92 LEU A CA 1
ATOM 723 C C . LEU A 1 92 ? -13.634 5.480 3.769 1.00 96.50 92 LEU A C 1
ATOM 725 O O . LEU A 1 92 ? -14.113 6.130 4.695 1.00 96.50 92 LEU A O 1
ATOM 729 N N . ASN A 1 93 ? -14.024 5.644 2.502 1.00 96.69 93 ASN A N 1
ATOM 730 C CA . ASN A 1 93 ? -15.040 6.609 2.077 1.00 96.69 93 ASN A CA 1
ATOM 731 C C . ASN A 1 93 ? -16.402 6.298 2.720 1.00 96.69 93 ASN A C 1
ATOM 733 O O . ASN A 1 93 ? -17.067 7.200 3.230 1.00 96.69 93 ASN A O 1
ATOM 737 N N . ALA A 1 94 ? -16.806 5.021 2.752 1.00 95.62 94 ALA A N 1
ATOM 738 C CA . ALA A 1 94 ? -18.038 4.586 3.411 1.00 95.62 94 ALA A CA 1
ATOM 739 C C . ALA A 1 94 ? -17.988 4.790 4.934 1.00 95.62 94 ALA A C 1
ATOM 741 O O . ALA A 1 94 ? -18.968 5.245 5.522 1.00 95.62 94 ALA A O 1
ATOM 742 N N . ALA A 1 95 ? -16.849 4.500 5.573 1.00 94.50 95 ALA A N 1
ATOM 743 C CA . ALA A 1 95 ? -16.655 4.738 7.000 1.00 94.50 95 ALA A CA 1
ATOM 744 C C . ALA A 1 95 ? -16.758 6.233 7.342 1.00 94.50 95 ALA A C 1
ATOM 746 O O . ALA A 1 95 ? -17.484 6.604 8.263 1.00 94.50 95 ALA A O 1
ATOM 747 N N . GLU A 1 96 ? -16.083 7.098 6.581 1.00 93.94 96 GLU A N 1
ATOM 748 C CA . GLU A 1 96 ? -16.126 8.549 6.778 1.00 93.94 96 GLU A CA 1
ATOM 749 C C . GLU A 1 96 ? -17.538 9.111 6.557 1.00 93.94 96 GLU A C 1
ATOM 751 O O . GLU A 1 96 ? -18.021 9.912 7.362 1.00 93.94 96 GLU A O 1
ATOM 756 N N . ALA A 1 97 ? -18.227 8.671 5.499 1.00 96.50 97 ALA A N 1
ATOM 757 C CA . ALA A 1 97 ? -19.603 9.070 5.227 1.00 96.50 97 ALA A CA 1
ATOM 758 C C . ALA A 1 97 ? -20.548 8.656 6.366 1.00 96.50 97 ALA A C 1
ATOM 760 O O . ALA A 1 97 ? -21.321 9.485 6.841 1.00 96.50 97 ALA A O 1
ATOM 761 N N . ALA A 1 98 ? -20.435 7.417 6.856 1.00 94.19 98 ALA A N 1
ATOM 762 C CA . ALA A 1 98 ? -21.260 6.905 7.947 1.00 94.19 98 ALA A CA 1
ATOM 763 C C . ALA A 1 98 ? -21.057 7.692 9.256 1.00 94.19 98 ALA A C 1
ATOM 765 O O . ALA A 1 98 ? -22.032 8.018 9.933 1.00 94.19 98 ALA A O 1
ATOM 766 N N . VAL A 1 99 ? -19.818 8.090 9.580 1.00 94.12 99 VAL A N 1
ATOM 767 C CA . VAL A 1 99 ? -19.548 8.990 10.719 1.00 94.12 99 VAL A CA 1
ATOM 768 C C . VAL A 1 99 ? -20.249 10.337 10.528 1.00 94.12 99 VAL A C 1
ATOM 770 O O . VAL A 1 99 ? -20.887 10.835 11.455 1.00 94.12 99 VAL A O 1
ATOM 773 N N . LYS A 1 100 ? -20.172 10.925 9.327 1.00 93.94 100 LYS A N 1
ATOM 774 C CA . LYS A 1 100 ? -20.796 12.226 9.023 1.00 93.94 100 LYS A CA 1
ATOM 775 C C . LYS A 1 100 ? -22.323 12.185 9.085 1.00 93.94 100 LYS A C 1
ATOM 777 O O . LYS A 1 100 ? -22.932 13.189 9.444 1.00 93.94 100 LYS A O 1
ATOM 782 N N . THR A 1 101 ? -22.942 11.048 8.773 1.00 94.81 101 THR A N 1
ATOM 783 C CA . THR A 1 101 ? -24.399 10.855 8.867 1.00 94.81 101 THR A CA 1
ATOM 784 C C . THR A 1 101 ? -24.860 10.352 10.238 1.00 94.81 101 THR A C 1
ATOM 786 O O . THR A 1 101 ? -26.053 10.130 10.430 1.00 94.81 101 THR A O 1
ATOM 789 N N . GLY A 1 102 ? -23.946 10.168 11.198 1.00 91.75 102 GLY A N 1
ATOM 790 C CA . GLY A 1 102 ? -24.255 9.686 12.547 1.00 91.75 102 GLY A CA 1
ATOM 791 C C . GLY A 1 102 ? -24.512 8.177 12.654 1.00 91.75 102 GLY A C 1
ATOM 792 O O . GLY A 1 102 ? -24.940 7.707 13.709 1.00 91.75 102 GLY A O 1
ATOM 793 N N . ASP A 1 103 ? -24.236 7.403 11.601 1.00 93.00 103 ASP A N 1
ATOM 794 C CA . ASP A 1 103 ? -24.329 5.941 11.605 1.00 93.00 103 ASP A CA 1
ATOM 795 C C . ASP A 1 103 ? -23.013 5.313 12.091 1.00 93.00 103 ASP A C 1
ATOM 797 O O . ASP A 1 103 ? -22.179 4.809 11.332 1.00 93.00 103 ASP A O 1
ATOM 801 N N . ASN A 1 104 ? -22.830 5.330 13.410 1.00 91.50 104 ASN A N 1
ATOM 802 C CA . ASN A 1 104 ? -21.631 4.786 14.049 1.00 91.50 104 ASN A CA 1
ATOM 803 C C . ASN A 1 104 ? -21.501 3.259 13.898 1.00 91.50 104 ASN A C 1
ATOM 805 O O . ASN A 1 104 ? -20.398 2.725 14.026 1.00 91.50 104 ASN A O 1
ATOM 809 N N . VAL A 1 105 ? -22.603 2.548 13.629 1.00 92.62 105 VAL A N 1
ATOM 810 C CA . VAL A 1 105 ? -22.589 1.088 13.466 1.00 92.62 105 VAL A CA 1
ATOM 811 C C . VAL A 1 105 ? -21.955 0.724 12.129 1.00 92.62 105 VAL A C 1
ATOM 813 O O . VAL A 1 105 ? -21.016 -0.076 12.089 1.00 92.62 105 VAL A O 1
ATOM 816 N N . SER A 1 106 ? -22.408 1.359 11.048 1.00 91.69 106 SER A N 1
ATOM 817 C CA . SER A 1 106 ? -21.816 1.175 9.722 1.00 91.69 106 SER A CA 1
ATOM 818 C C . SER A 1 106 ? -20.381 1.698 9.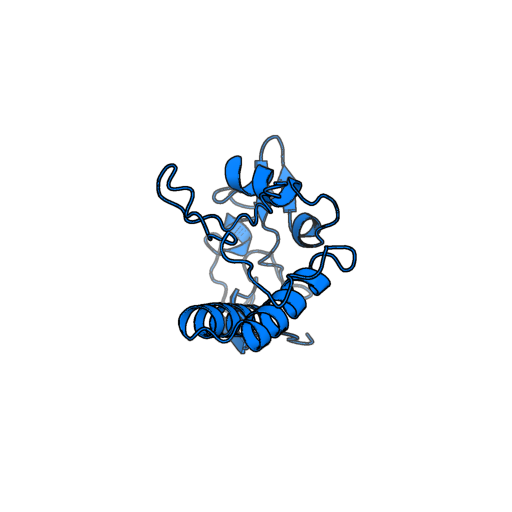667 1.00 91.69 106 SER A C 1
ATOM 820 O O . SER A 1 106 ? -19.511 1.031 9.107 1.00 91.69 106 SER A O 1
ATOM 822 N N . ALA A 1 107 ? -20.093 2.830 10.317 1.00 93.38 107 ALA A N 1
ATOM 823 C CA . ALA A 1 107 ? -18.736 3.367 10.401 1.00 93.38 107 ALA A CA 1
ATOM 824 C C . ALA A 1 107 ? -17.751 2.370 11.028 1.00 93.38 107 ALA A C 1
ATOM 826 O O . ALA A 1 107 ? -16.721 2.054 10.428 1.00 93.38 107 ALA A O 1
ATOM 827 N N . ALA A 1 108 ? -18.089 1.827 12.205 1.00 93.00 108 ALA A N 1
ATOM 828 C CA . ALA A 1 108 ? -17.255 0.839 12.883 1.00 93.00 108 ALA A CA 1
ATOM 829 C C . ALA A 1 108 ? -17.084 -0.428 12.032 1.00 93.00 108 ALA A C 1
ATOM 831 O O . ALA A 1 108 ? -15.979 -0.953 11.933 1.00 93.00 108 ALA A O 1
ATOM 832 N N . LYS A 1 109 ? -18.145 -0.890 11.357 1.00 93.88 109 LYS A N 1
ATOM 833 C CA . LYS A 1 109 ? -18.085 -2.051 10.458 1.00 93.88 109 LYS A CA 1
ATOM 834 C C . LYS A 1 109 ? -17.056 -1.862 9.340 1.00 93.88 109 LYS A C 1
ATOM 836 O O . LYS A 1 109 ? -16.204 -2.729 9.149 1.00 93.88 109 LYS A O 1
ATOM 841 N N . TYR A 1 110 ? -17.132 -0.758 8.597 1.00 95.56 110 TYR A N 1
ATOM 842 C CA . TYR A 1 110 ? -16.239 -0.528 7.459 1.00 95.56 110 TYR A CA 1
ATOM 843 C C . TYR A 1 110 ? -14.800 -0.249 7.896 1.00 95.56 110 TYR A C 1
ATOM 845 O O . TYR A 1 110 ? -13.864 -0.747 7.273 1.00 95.56 110 TYR A O 1
ATOM 853 N N . LEU A 1 111 ? -14.614 0.488 8.993 1.00 95.00 111 LEU A N 1
ATOM 854 C CA . LEU A 1 111 ? -13.285 0.793 9.511 1.00 95.00 111 LEU A CA 1
ATOM 855 C C . LEU A 1 111 ? -12.587 -0.452 10.075 1.00 95.00 111 LEU A C 1
ATOM 857 O O . LEU A 1 111 ? -11.418 -0.684 9.767 1.00 95.00 111 LEU A O 1
ATOM 861 N N . ASN A 1 112 ? -13.305 -1.292 10.829 1.00 93.62 112 ASN A N 1
ATOM 862 C CA . ASN A 1 112 ? -12.745 -2.518 11.404 1.00 93.62 112 ASN A CA 1
ATOM 863 C C . ASN A 1 112 ? -12.270 -3.499 10.323 1.00 93.62 112 ASN A C 1
ATOM 865 O O . ASN A 1 112 ? -11.249 -4.149 10.511 1.00 93.62 112 ASN A O 1
ATOM 869 N N . ALA A 1 113 ? -12.916 -3.545 9.152 1.00 94.19 113 ALA A N 1
ATOM 870 C CA . ALA A 1 113 ? -12.434 -4.361 8.033 1.00 94.19 113 ALA A CA 1
ATOM 871 C C . ALA A 1 113 ? -11.019 -3.959 7.561 1.00 94.19 113 ALA A C 1
ATOM 873 O O . ALA A 1 113 ? -10.227 -4.815 7.168 1.00 94.19 113 ALA A O 1
ATOM 874 N N . ILE A 1 11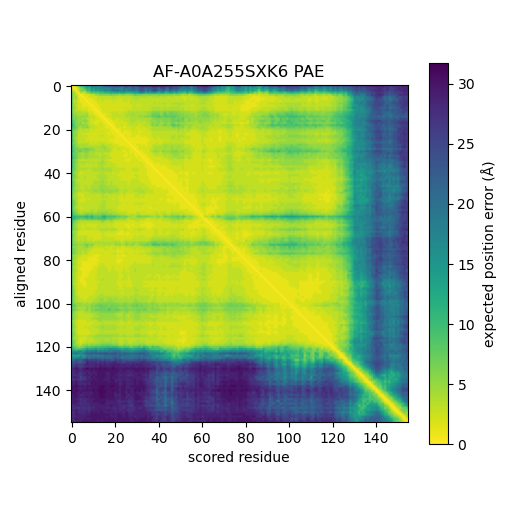4 ? -10.675 -2.667 7.620 1.00 95.06 114 ILE A N 1
ATOM 875 C CA . ILE A 1 114 ? -9.343 -2.164 7.255 1.00 95.06 114 ILE A CA 1
ATOM 876 C C . ILE A 1 114 ? -8.345 -2.369 8.395 1.00 95.06 114 ILE A C 1
ATOM 878 O O . ILE A 1 114 ? -7.216 -2.787 8.135 1.00 95.06 114 ILE A O 1
ATOM 882 N N . VAL A 1 115 ? -8.771 -2.087 9.627 1.00 94.12 115 VAL A N 1
ATOM 883 C CA . VAL A 1 115 ? -7.956 -2.173 10.847 1.00 94.12 115 VAL A CA 1
ATOM 884 C C . VAL A 1 115 ? -7.554 -3.620 11.144 1.00 94.12 115 VAL A C 1
ATOM 886 O O . VAL A 1 115 ? -6.364 -3.904 11.221 1.00 94.12 115 VAL A O 1
ATOM 889 N N . SER A 1 116 ? -8.501 -4.563 11.161 1.00 93.50 116 SER A N 1
ATOM 890 C CA . SER A 1 116 ? -8.216 -5.985 11.407 1.00 93.50 116 SER A CA 1
ATOM 891 C C . SER A 1 116 ? -7.372 -6.631 10.305 1.00 93.50 116 SER A C 1
ATOM 893 O O . SER A 1 116 ? -6.644 -7.582 10.563 1.00 93.50 116 SER A O 1
ATOM 895 N N . ARG A 1 117 ? -7.437 -6.115 9.069 1.00 94.25 117 ARG A N 1
ATOM 896 C CA . ARG A 1 117 ? -6.547 -6.548 7.979 1.00 94.25 117 ARG A CA 1
ATOM 897 C C . ARG A 1 117 ? -5.122 -6.027 8.161 1.00 94.25 117 ARG A C 1
ATOM 899 O O . ARG A 1 117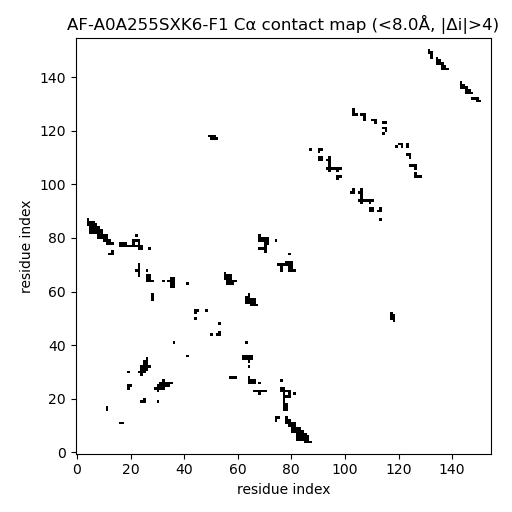 ? -4.192 -6.686 7.711 1.00 94.25 117 ARG A O 1
ATOM 906 N N . ALA A 1 118 ? -4.951 -4.847 8.759 1.00 94.00 118 ALA A N 1
ATOM 907 C CA . ALA A 1 118 ? -3.635 -4.280 9.041 1.00 94.00 118 ALA A CA 1
ATOM 908 C C . ALA A 1 118 ? -2.968 -4.972 10.237 1.00 94.00 118 ALA A C 1
ATOM 910 O O . ALA A 1 118 ? -1.803 -5.349 10.150 1.00 94.00 118 ALA A O 1
ATOM 911 N N . ASN A 1 119 ? -3.729 -5.178 11.310 1.00 93.94 119 ASN A N 1
ATOM 912 C CA . ASN A 1 119 ? -3.320 -5.930 12.486 1.00 93.94 119 ASN A CA 1
ATOM 913 C C . ASN A 1 119 ? -4.560 -6.623 13.098 1.00 93.94 119 ASN A C 1
ATOM 915 O O . ASN A 1 119 ? -5.445 -5.928 13.611 1.00 93.94 119 ASN A O 1
ATOM 919 N N . PRO A 1 120 ? -4.660 -7.966 13.057 1.00 90.50 120 PRO A N 1
ATOM 920 C CA . PRO A 1 120 ? -5.819 -8.692 13.580 1.00 90.50 120 PRO A CA 1
ATOM 921 C C . PRO A 1 120 ? -5.957 -8.598 15.105 1.00 90.50 120 PRO A C 1
ATOM 923 O O . PRO A 1 120 ? -7.072 -8.721 15.606 1.00 90.50 120 PRO A O 1
ATOM 926 N N . ASP A 1 121 ? -4.860 -8.328 15.818 1.00 86.69 121 ASP A N 1
ATOM 927 C CA . ASP A 1 121 ? -4.825 -8.201 17.280 1.00 86.69 121 ASP A CA 1
ATOM 928 C C . ASP A 1 121 ? -5.141 -6.771 17.756 1.00 86.69 121 ASP A C 1
ATOM 930 O O . ASP A 1 121 ? -5.212 -6.501 18.958 1.00 86.69 121 ASP A O 1
ATOM 934 N N . SER A 1 122 ? -5.339 -5.834 16.822 1.00 81.19 122 SER A N 1
ATOM 935 C CA . SER A 1 122 ? -5.732 -4.463 17.146 1.00 81.19 122 SER A CA 1
ATOM 936 C C . SER A 1 122 ? -7.108 -4.417 17.817 1.00 81.19 122 SER A C 1
ATOM 938 O O . SER A 1 122 ? -8.017 -5.200 17.523 1.00 81.19 122 SER A O 1
ATOM 940 N N . SER A 1 123 ? -7.284 -3.475 18.747 1.00 72.56 123 SER A N 1
ATOM 941 C CA . SER A 1 123 ? -8.564 -3.314 19.430 1.00 72.56 123 SER A CA 1
ATOM 942 C C . SER A 1 123 ? -9.633 -2.837 18.446 1.00 72.56 123 SER A C 1
ATOM 944 O O . SER A 1 123 ? -9.462 -1.844 17.737 1.00 72.56 123 SER A O 1
ATOM 946 N N . ALA A 1 124 ? -10.758 -3.555 18.407 1.00 68.56 124 ALA A N 1
ATOM 947 C CA . ALA A 1 124 ? -11.880 -3.188 17.555 1.00 68.56 124 ALA A CA 1
ATOM 948 C C . ALA A 1 124 ? -12.357 -1.769 17.886 1.00 68.56 124 ALA A C 1
ATOM 950 O O . ALA A 1 124 ? -12.548 -1.419 19.055 1.00 68.56 124 ALA A O 1
ATOM 951 N N . VAL A 1 125 ? -12.605 -0.963 16.853 1.00 68.00 125 VAL A N 1
ATOM 952 C CA . VAL A 1 125 ? -13.180 0.368 17.031 1.00 68.00 125 VAL A CA 1
ATOM 953 C C . VAL A 1 125 ? -14.603 0.195 17.575 1.00 68.00 125 VAL A C 1
ATOM 955 O O . VAL A 1 125 ? -15.428 -0.458 16.921 1.00 68.00 125 VAL A O 1
ATOM 958 N N . PRO A 1 126 ? -14.913 0.729 18.771 1.00 60.59 126 PRO A N 1
ATOM 959 C CA . PRO A 1 126 ? -16.199 0.506 19.412 1.00 60.59 126 PRO A CA 1
ATOM 960 C C . PRO A 1 126 ? -17.332 1.222 18.664 1.00 60.59 126 PRO A C 1
ATOM 962 O O . PRO A 1 126 ? -17.204 2.368 18.242 1.00 60.59 126 PRO A O 1
ATOM 965 N N . THR A 1 127 ? -18.490 0.564 18.569 1.00 55.53 127 THR A N 1
ATOM 966 C CA . THR A 1 127 ? -19.725 1.080 17.940 1.00 55.53 127 THR A CA 1
ATOM 967 C C . THR A 1 127 ? -20.350 2.264 18.680 1.00 55.53 127 THR A C 1
ATOM 969 O O . THR A 1 127 ? -21.134 3.018 18.103 1.00 55.53 127 THR A O 1
ATOM 972 N N . ARG A 1 128 ? -19.998 2.468 19.956 1.00 46.47 128 ARG A N 1
ATOM 973 C CA . ARG A 1 128 ? -20.257 3.720 20.672 1.00 46.47 128 ARG A CA 1
ATOM 974 C C . ARG A 1 128 ? -19.002 4.576 20.651 1.00 46.47 128 ARG A C 1
ATOM 976 O O . ARG A 1 128 ? -18.126 4.425 21.498 1.00 46.47 128 ARG A O 1
ATOM 983 N N . LEU A 1 129 ? -18.995 5.556 19.757 1.00 48.81 129 LEU A N 1
ATOM 984 C CA . LEU A 1 129 ? -18.238 6.780 19.970 1.00 48.81 129 LEU A CA 1
ATOM 985 C C . LEU A 1 129 ? -18.884 7.472 21.184 1.00 48.81 129 LEU A C 1
ATOM 987 O O . LEU A 1 129 ? -19.882 8.182 21.057 1.00 48.81 129 LEU A O 1
ATOM 991 N N . SER A 1 130 ? -18.413 7.169 22.400 1.00 36.72 130 SER A N 1
ATOM 992 C CA . SER A 1 130 ? -18.816 7.921 23.593 1.00 36.72 130 SER A CA 1
ATOM 993 C C . SER A 1 130 ? -18.518 9.400 23.334 1.00 36.72 130 SER A C 1
ATOM 995 O O . SER A 1 130 ? -17.615 9.717 22.564 1.00 36.72 130 SER A O 1
ATOM 997 N N . ARG A 1 131 ? -19.285 10.322 23.931 1.00 37.91 131 ARG A N 1
ATOM 998 C CA . ARG A 1 131 ? -19.263 11.779 23.657 1.00 37.91 131 ARG A CA 1
ATOM 999 C C . ARG A 1 131 ? -17.885 12.479 23.801 1.00 37.91 131 ARG A C 1
ATOM 1001 O O . ARG A 1 131 ? -17.817 13.694 23.672 1.00 37.91 131 ARG A O 1
ATOM 1008 N N . GLY A 1 132 ? -16.804 11.738 24.055 1.00 35.91 132 GLY A N 1
ATOM 1009 C CA . GLY A 1 132 ? -15.406 12.170 24.029 1.00 35.91 132 GLY A CA 1
ATOM 1010 C C . GLY A 1 132 ? -14.548 11.602 22.883 1.00 35.91 132 GLY A C 1
ATOM 1011 O O . GLY A 1 132 ? -13.362 11.927 22.832 1.00 35.91 132 GLY A O 1
ATOM 1012 N N . PHE A 1 133 ? -15.091 10.804 21.950 1.00 37.41 133 PHE A N 1
ATOM 1013 C CA . PHE A 1 133 ? -14.387 10.398 20.724 1.00 37.41 133 PHE A CA 1
ATOM 1014 C C . PHE A 1 133 ? -14.398 11.559 19.725 1.00 37.41 133 PHE A C 1
ATOM 1016 O O . PHE A 1 133 ? -15.123 11.591 18.736 1.00 37.41 133 PHE A O 1
ATOM 1023 N N . SER A 1 134 ? -13.621 12.584 20.045 1.00 35.03 134 SER A N 1
ATOM 1024 C CA . SER A 1 134 ? -13.345 13.660 19.115 1.00 35.03 134 SER A CA 1
ATOM 1025 C C . SER A 1 134 ? -12.170 13.225 18.253 1.00 35.03 134 SER A C 1
ATOM 1027 O O . SER A 1 134 ? -11.051 13.101 18.760 1.00 35.03 134 SER A O 1
ATOM 1029 N N . PHE A 1 135 ? -12.417 13.038 16.953 1.00 37.94 135 PHE A N 1
ATOM 1030 C CA . PHE A 1 135 ? -11.376 13.192 15.944 1.00 37.94 135 PHE A CA 1
ATOM 1031 C C . PHE A 1 135 ? -10.824 14.604 16.107 1.00 37.94 135 PHE A C 1
ATOM 1033 O O . PHE A 1 135 ? -11.394 15.564 15.598 1.00 37.94 135 PHE A O 1
ATOM 1040 N N . HIS A 1 136 ? -9.766 14.755 16.900 1.00 28.92 136 HIS A N 1
ATOM 1041 C CA . HIS A 1 136 ? -9.013 15.993 16.901 1.00 28.92 136 HIS A CA 1
ATOM 1042 C C . HIS A 1 136 ? -8.202 15.969 15.609 1.00 28.92 136 HIS A C 1
ATOM 1044 O O . HIS A 1 136 ? -7.282 15.151 15.513 1.00 28.92 136 HIS A O 1
ATOM 1050 N N . PRO A 1 137 ? -8.470 16.846 14.625 1.00 32.03 137 PRO A N 1
ATOM 1051 C CA . PRO A 1 137 ? -7.430 17.172 13.676 1.00 32.03 137 PRO A CA 1
ATOM 1052 C C . PRO A 1 137 ? -6.294 17.757 14.516 1.00 32.03 137 PRO A C 1
ATOM 1054 O O . PRO A 1 137 ? -6.394 18.872 15.031 1.00 32.03 137 PRO A O 1
ATOM 1057 N N . LYS A 1 138 ? -5.213 17.001 14.728 1.00 35.31 138 LYS A N 1
ATOM 1058 C CA . LYS A 1 138 ? -3.967 17.607 15.196 1.00 35.31 138 LYS A CA 1
ATOM 1059 C C . LYS A 1 138 ? -3.470 18.466 14.041 1.00 35.31 138 LYS A C 1
ATOM 1061 O O . LYS A 1 138 ? -2.690 18.016 13.212 1.00 35.31 138 LYS A O 1
ATOM 1066 N N . VAL A 1 139 ? -3.949 19.707 13.973 1.00 30.34 139 VAL A N 1
ATOM 1067 C CA . VAL A 1 139 ? -3.394 20.730 13.091 1.00 30.34 139 VAL A CA 1
ATOM 1068 C C . VAL A 1 139 ? -2.028 21.102 13.664 1.00 30.34 139 VAL A C 1
ATOM 1070 O O . VAL A 1 139 ? -1.875 22.055 14.419 1.00 30.34 139 VAL A O 1
ATOM 1073 N N . ARG A 1 140 ? -1.012 20.302 13.351 1.00 32.69 140 ARG A N 1
ATOM 1074 C CA . ARG A 1 140 ? 0.378 20.752 13.360 1.00 32.69 140 ARG A CA 1
ATOM 1075 C C . ARG A 1 140 ? 0.857 20.664 11.924 1.00 32.69 140 ARG A C 1
ATOM 1077 O O . ARG A 1 140 ? 1.094 19.573 11.430 1.00 32.69 140 ARG A O 1
ATOM 1084 N N . CYS A 1 141 ? 0.921 21.828 11.279 1.00 28.97 141 CYS A N 1
ATOM 1085 C CA . CYS A 1 141 ? 1.387 22.035 9.909 1.00 28.97 141 CYS A CA 1
ATOM 1086 C C . CYS A 1 141 ? 0.836 21.033 8.874 1.00 28.97 141 CYS A C 1
ATOM 1088 O O . CYS A 1 141 ? 1.492 20.067 8.505 1.00 28.97 141 CYS A O 1
ATOM 1090 N N . GLY A 1 142 ? -0.356 21.324 8.347 1.00 32.16 142 GLY A N 1
ATOM 1091 C CA . GLY A 1 142 ? -0.694 21.017 6.950 1.00 32.16 142 GLY A CA 1
ATOM 1092 C C . GLY A 1 142 ? -1.073 19.586 6.553 1.00 32.16 142 GLY A C 1
ATOM 1093 O O . GLY A 1 142 ? -1.382 19.393 5.384 1.00 32.16 142 GLY A O 1
ATOM 1094 N N . ILE A 1 143 ? -1.103 18.593 7.448 1.00 33.31 143 ILE A N 1
ATOM 1095 C CA . ILE A 1 143 ? -1.546 17.225 7.107 1.00 33.31 143 ILE A CA 1
ATOM 1096 C C . ILE A 1 143 ? -2.461 16.678 8.210 1.00 33.31 143 ILE A C 1
ATOM 1098 O O . ILE A 1 143 ? -2.103 16.678 9.387 1.00 33.31 143 ILE A O 1
ATOM 1102 N N . VAL A 1 144 ? -3.657 16.214 7.833 1.00 31.81 144 VAL A N 1
ATOM 1103 C CA . VAL A 1 144 ? -4.632 15.601 8.749 1.00 31.81 144 VAL A CA 1
ATOM 1104 C C . VAL A 1 144 ? -4.197 14.163 9.051 1.00 31.81 144 VAL A C 1
ATOM 1106 O O . VAL A 1 144 ? -4.373 13.274 8.226 1.00 31.81 144 VAL A O 1
ATOM 1109 N N . ALA A 1 145 ? -3.632 13.924 10.236 1.00 31.83 145 ALA A N 1
ATOM 1110 C CA . ALA A 1 145 ? -3.389 12.580 10.761 1.00 31.83 145 ALA A CA 1
ATOM 1111 C C . ALA A 1 145 ? -4.536 12.163 11.698 1.00 31.83 145 ALA A C 1
ATOM 1113 O O . ALA A 1 145 ? -4.875 12.895 12.631 1.00 31.83 145 ALA A O 1
ATOM 1114 N N . TRP A 1 146 ? -5.129 10.992 11.449 1.00 31.59 146 TRP A N 1
ATOM 1115 C CA . TRP A 1 146 ? -6.173 10.397 12.288 1.00 31.59 146 TRP A CA 1
ATOM 1116 C C . TRP A 1 146 ? -5.511 9.534 13.367 1.00 31.59 146 TRP A C 1
ATOM 1118 O O . TRP A 1 146 ? -5.025 8.448 13.076 1.00 31.59 146 TRP A O 1
ATOM 1128 N N . CYS A 1 147 ? -5.479 10.022 14.608 1.00 31.11 147 CYS A N 1
ATOM 1129 C CA . CYS A 1 147 ? -5.033 9.261 15.777 1.00 31.11 147 CYS A CA 1
ATOM 1130 C C . CYS A 1 147 ? -6.210 9.160 16.757 1.00 31.11 147 CYS A C 1
ATOM 1132 O O . CYS A 1 147 ? -6.753 10.180 17.191 1.00 31.11 147 CYS A O 1
ATOM 1134 N N . ALA A 1 148 ? -6.635 7.936 17.075 1.00 36.34 148 ALA A N 1
ATOM 1135 C CA . ALA A 1 148 ? -7.688 7.682 18.049 1.00 36.34 148 ALA A CA 1
ATOM 1136 C C . ALA A 1 148 ? -7.082 7.686 19.459 1.00 36.34 148 ALA A C 1
ATOM 1138 O O . ALA A 1 148 ? -6.345 6.778 19.827 1.00 36.34 148 ALA A O 1
ATOM 1139 N N . THR A 1 149 ? -7.378 8.704 20.270 1.00 36.88 149 THR A N 1
ATOM 1140 C CA . THR A 1 149 ? -6.998 8.720 21.692 1.00 36.88 149 THR A CA 1
ATOM 1141 C C . THR A 1 149 ? -8.238 8.496 22.554 1.00 36.88 149 THR A C 1
ATOM 1143 O O . THR A 1 149 ? -9.104 9.368 22.635 1.00 36.88 149 THR A O 1
ATOM 1146 N N . ILE A 1 150 ? -8.316 7.348 23.233 1.00 37.06 150 ILE A N 1
ATOM 1147 C CA . ILE A 1 150 ? -9.331 7.084 24.262 1.00 37.06 150 ILE A CA 1
ATOM 1148 C C . ILE A 1 150 ? -8.936 7.874 25.516 1.00 37.06 150 ILE A C 1
ATOM 1150 O O . ILE A 1 150 ? -8.023 7.489 26.243 1.00 37.06 150 ILE A O 1
ATOM 1154 N N . ARG A 1 151 ? -9.600 9.005 25.782 1.00 36.00 151 ARG A N 1
ATOM 1155 C CA . ARG A 1 151 ? -9.509 9.673 27.088 1.00 36.00 151 ARG A CA 1
ATOM 1156 C C . ARG A 1 151 ? -10.540 9.047 28.021 1.00 36.00 151 ARG A C 1
ATOM 1158 O O . ARG A 1 151 ? -11.721 9.369 27.936 1.00 36.00 151 ARG A O 1
ATOM 1165 N N . ASN A 1 152 ? -10.093 8.155 28.902 1.00 30.45 152 ASN A N 1
ATOM 1166 C CA . ASN A 1 152 ? -10.907 7.685 30.020 1.00 30.45 152 ASN A CA 1
ATOM 1167 C C . ASN A 1 152 ? -11.071 8.835 31.021 1.00 30.45 152 ASN A C 1
ATOM 1169 O O . ASN A 1 152 ? -10.146 9.153 31.763 1.00 30.45 152 ASN A O 1
ATOM 1173 N N . THR A 1 153 ? -12.238 9.474 31.035 1.00 37.03 153 THR A N 1
ATOM 1174 C CA . THR A 1 153 ? -12.657 10.305 32.166 1.00 37.03 153 THR A CA 1
ATOM 1175 C C . THR A 1 153 ? -13.270 9.381 33.211 1.00 37.03 153 THR A C 1
ATOM 1177 O O . THR A 1 153 ? -14.386 8.894 33.026 1.00 37.03 153 THR A O 1
ATOM 1180 N N . VAL A 1 154 ? -12.516 9.095 34.268 1.00 34.06 154 VAL A N 1
ATOM 1181 C CA . VAL A 1 154 ? -13.044 8.480 35.493 1.00 34.06 154 VAL A CA 1
ATOM 1182 C C . VAL A 1 154 ? -13.710 9.598 36.319 1.00 34.06 154 VAL A C 1
ATOM 1184 O O . VAL A 1 154 ? -13.162 10.704 36.315 1.00 34.06 154 VAL A O 1
ATOM 1187 N N . PRO A 1 155 ? -14.888 9.373 36.937 1.00 44.97 155 PRO A N 1
ATOM 1188 C CA . PRO A 1 155 ? -15.516 10.336 37.847 1.00 44.97 155 PRO A CA 1
ATOM 1189 C C . PRO A 1 155 ? -14.711 10.566 39.131 1.00 44.97 155 PRO A C 1
ATOM 1191 O O . PRO A 1 155 ? -13.983 9.639 39.554 1.00 44.97 155 PRO A O 1
#

pLDDT: mean 81.41, std 23.02, range [28.92, 97.0]

Solvent-accessible surfa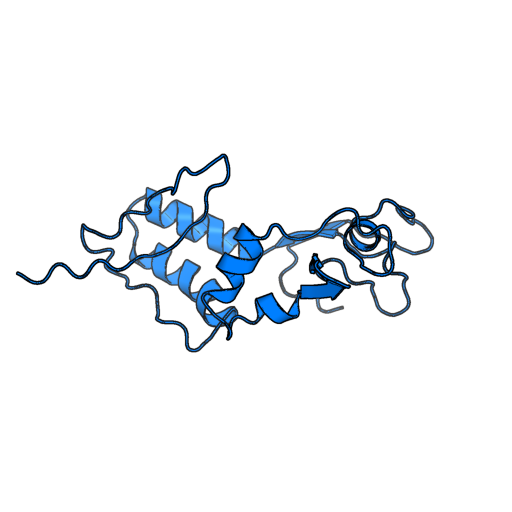ce area (backbone atoms only — not comparable to full-atom values): 9228 Å² total; per-residue (Å²): 130,86,65,84,52,57,76,37,66,50,83,41,37,88,94,59,50,69,42,77,82,17,71,19,15,27,23,22,83,91,47,72,56,73,47,60,64,51,72,68,60,51,52,60,57,56,75,44,82,72,34,56,68,62,76,36,51,45,79,48,93,98,44,42,18,57,61,75,36,55,41,54,97,92,52,54,44,34,24,23,45,44,74,75,38,42,49,73,53,57,34,49,52,49,16,54,49,24,52,75,72,68,37,38,60,60,14,28,54,35,44,38,61,55,48,42,71,36,27,72,85,55,82,73,61,62,56,67,70,53,103,71,69,64,83,55,69,55,82,66,84,91,52,86,55,92,63,92,69,87,76,84,81,76,134

Mean predicted aligned error: 10.08 Å

Nearest PDB structures (foldseek):
  3kez-assembly1_A  TM=9.908E-01  e=4.227E-15  Phocaeicola vulgatus ATCC 8482
  3myv-assembly2_B  TM=8.740E-01  e=4.903E-07  Phocaeicola vulgatus ATCC 8482
  7qi1-assembly1_A  TM=9.403E-01  e=4.452E+00  Homo sapiens